Protein AF-A0A151JAV4-F1 (afdb_monomer_lite)

Organism: NCBI:txid471704

Sequence (147 aa):
AVRILGRKCALTRTGYKFLEIGINVGPPSYVEIAIRDNRGNELILSIETWKGLYEQRWNIQNCLRNHCKGNSITVGPLTVRFNKCIELAFDQLVGIVEKVDTKFTRFSNISSTVTDAKDIPNVICASDYFDKNQLLDCELLAVVFCA

Secondary structure (DSSP, 8-state):
-EEEEEEEEESSTTSSEEEEEEEEESSS-EEEEEEEETTS-EEEEPHHHHHHHHHTHHHHHHHHHH--SSS----TT------HHHHHHHHHHHHHHHHHHHHHHHHHHHHTT-SSGGGHHHHHHHSTT--TT-HHHHHHIIIII--

Radius of gyration: 19.34 Å; chains: 1; bounding box: 46×26×57 Å

pLDDT: mean 83.94, std 14.89, range [40.84, 97.56]

Foldseek 3Di:
DFWPPKDWAQQDPVSQWIWIWTWDDDVQIDIWIWIAGPVGDIDTADPVRVVVCLVCVVVVVVCLVVDDPPDDDCPDPRPPCPDPVVVVSRVVRHVCSVVSRVLLVVLVVQCVVDPDLCCSLVSLCPDPSADPVDPSRVRCSVGPSVD

Structure (mmCIF, N/CA/C/O backbone):
data_AF-A0A151JAV4-F1
#
_entry.id   AF-A0A151JAV4-F1
#
loop_
_atom_site.group_PDB
_atom_site.id
_atom_site.type_symbol
_atom_site.label_atom_id
_atom_site.label_alt_id
_atom_site.label_comp_id
_atom_site.label_asym_id
_atom_site.label_entity_id
_atom_site.label_seq_id
_atom_site.pdbx_PDB_ins_code
_atom_site.Cartn_x
_atom_site.Cartn_y
_atom_site.Cartn_z
_atom_site.occupancy
_atom_site.B_iso_or_equiv
_atom_site.auth_seq_id
_atom_site.auth_comp_id
_atom_site.auth_asym_id
_atom_site.auth_atom_id
_atom_site.pdbx_PDB_model_num
ATOM 1 N N . ALA A 1 1 ? -2.802 8.572 -6.456 1.00 70.88 1 ALA A N 1
ATOM 2 C CA . ALA A 1 1 ? -1.746 7.737 -5.857 1.00 70.88 1 ALA A CA 1
ATOM 3 C C . ALA A 1 1 ? -2.219 6.294 -5.878 1.00 70.88 1 ALA A C 1
ATOM 5 O O . ALA A 1 1 ? -3.405 6.060 -5.667 1.00 70.88 1 ALA A O 1
ATOM 6 N N . VAL A 1 2 ? -1.328 5.359 -6.193 1.00 89.00 2 VAL A N 1
ATOM 7 C CA . VAL A 1 2 ? -1.629 3.922 -6.190 1.00 89.00 2 VAL A CA 1
ATOM 8 C C . VAL A 1 2 ? -1.337 3.373 -4.797 1.00 89.00 2 VAL A C 1
ATOM 10 O O . VAL A 1 2 ? -0.326 3.745 -4.207 1.00 89.00 2 VAL A O 1
ATOM 13 N N . ARG A 1 3 ? -2.210 2.514 -4.261 1.00 90.19 3 ARG A N 1
ATOM 14 C CA . ARG A 1 3 ? -2.040 1.938 -2.922 1.00 90.19 3 ARG A CA 1
ATOM 15 C C . ARG A 1 3 ? -1.514 0.509 -3.005 1.00 90.19 3 ARG A C 1
ATOM 17 O O . ARG A 1 3 ? -2.105 -0.306 -3.705 1.00 90.19 3 ARG A O 1
ATOM 24 N N . ILE A 1 4 ? -0.458 0.216 -2.248 1.00 92.62 4 ILE A N 1
ATOM 25 C CA . ILE A 1 4 ? 0.138 -1.122 -2.119 1.00 92.62 4 ILE A CA 1
ATOM 26 C C . ILE A 1 4 ? 0.256 -1.535 -0.647 1.00 92.62 4 ILE A C 1
ATOM 28 O O . ILE A 1 4 ? 0.169 -0.696 0.260 1.00 92.62 4 ILE A O 1
ATOM 32 N N . LEU A 1 5 ? 0.473 -2.829 -0.404 1.00 90.12 5 LEU A N 1
ATOM 33 C CA . LEU A 1 5 ? 0.720 -3.428 0.912 1.00 90.12 5 LEU A CA 1
ATOM 34 C C . LEU A 1 5 ? -0.383 -3.095 1.932 1.00 90.12 5 LEU A C 1
ATOM 36 O O . LEU A 1 5 ? -0.147 -2.960 3.136 1.00 90.12 5 LEU A O 1
ATOM 40 N N . GLY A 1 6 ? -1.610 -2.948 1.427 1.00 89.94 6 GLY A N 1
ATOM 41 C CA . GLY A 1 6 ? -2.785 -2.575 2.200 1.00 89.94 6 GLY A CA 1
ATOM 42 C C . GLY A 1 6 ? -3.257 -3.691 3.133 1.00 89.94 6 GLY A C 1
ATOM 43 O O . GLY A 1 6 ? -3.395 -4.846 2.733 1.00 89.94 6 GLY A O 1
ATOM 44 N N . ARG A 1 7 ? -3.577 -3.348 4.382 1.00 87.31 7 ARG A N 1
ATOM 45 C CA . ARG A 1 7 ? -4.233 -4.231 5.353 1.00 87.31 7 ARG A CA 1
ATOM 46 C C . ARG A 1 7 ? -5.539 -3.613 5.828 1.00 87.31 7 ARG A C 1
ATOM 48 O O . ARG A 1 7 ? -5.562 -2.478 6.300 1.00 87.31 7 ARG A O 1
ATOM 55 N N . LYS A 1 8 ? -6.618 -4.395 5.746 1.00 88.12 8 LYS A N 1
ATOM 56 C CA . LYS A 1 8 ? -7.959 -4.017 6.208 1.00 88.12 8 LYS A CA 1
ATOM 57 C C . LYS A 1 8 ? -8.303 -4.742 7.503 1.00 88.12 8 LYS A C 1
ATOM 59 O O . LYS A 1 8 ? -8.200 -5.964 7.592 1.00 88.12 8 LYS A O 1
ATOM 64 N N . CYS A 1 9 ? -8.741 -3.992 8.505 1.00 83.81 9 CYS A N 1
ATOM 65 C CA . CYS A 1 9 ? -9.191 -4.509 9.792 1.00 83.81 9 CYS A CA 1
ATOM 66 C C . CYS A 1 9 ? -10.637 -4.080 10.041 1.00 83.81 9 CYS A C 1
ATOM 68 O O . CYS A 1 9 ? -10.929 -2.890 10.139 1.00 83.81 9 CYS A O 1
ATOM 70 N N . ALA A 1 10 ? -11.554 -5.039 10.170 1.00 83.50 10 ALA A N 1
ATOM 71 C CA . ALA A 1 10 ? -12.953 -4.741 10.458 1.00 83.50 10 ALA A CA 1
ATOM 72 C C . ALA A 1 10 ? -13.103 -4.049 11.827 1.00 83.50 10 ALA A C 1
ATOM 74 O O . ALA A 1 10 ? -12.625 -4.550 12.844 1.00 83.50 10 ALA A O 1
ATOM 75 N N . LEU A 1 11 ? -13.804 -2.912 11.856 1.00 77.06 11 LEU A N 1
ATOM 76 C CA . LEU A 1 11 ? -14.142 -2.172 13.084 1.00 77.06 11 LEU A CA 1
ATOM 77 C C . LEU A 1 11 ? -15.516 -2.560 13.637 1.00 77.06 11 LEU A C 1
ATOM 79 O O . LEU A 1 11 ? -15.857 -2.279 14.785 1.00 77.06 11 LEU A O 1
ATOM 83 N N . THR A 1 12 ? -16.323 -3.198 12.795 1.00 73.88 12 THR A N 1
ATOM 84 C CA . THR A 1 12 ? -17.681 -3.648 13.093 1.00 73.88 12 THR A CA 1
ATOM 85 C C . THR A 1 12 ? -17.787 -5.132 12.787 1.00 73.88 12 THR A C 1
ATOM 87 O O . THR A 1 12 ? -17.112 -5.631 11.890 1.00 73.88 12 THR A O 1
ATOM 90 N N . ARG A 1 13 ? -18.676 -5.845 13.489 1.00 73.94 13 ARG A N 1
ATOM 91 C CA . ARG A 1 13 ? -18.923 -7.276 13.238 1.00 73.94 13 ARG A CA 1
ATOM 92 C C . ARG A 1 13 ? -19.342 -7.559 11.793 1.00 73.94 13 ARG A C 1
ATOM 94 O O . ARG A 1 13 ? -19.020 -8.608 11.257 1.00 73.94 13 ARG A O 1
ATOM 101 N N . THR A 1 14 ? -20.067 -6.628 11.180 1.00 81.44 14 THR A N 1
ATOM 102 C CA . THR A 1 14 ? -20.527 -6.733 9.790 1.00 81.44 14 THR A CA 1
ATOM 103 C C . THR A 1 14 ? -19.435 -6.403 8.773 1.00 81.44 14 THR A C 1
ATOM 105 O O . THR A 1 14 ? -19.674 -6.543 7.581 1.00 81.44 14 THR A O 1
ATOM 108 N N . GLY A 1 15 ? -18.271 -5.906 9.211 1.00 79.75 15 GLY A N 1
ATOM 109 C CA . GLY A 1 15 ? -17.235 -5.380 8.322 1.00 79.75 15 GLY A CA 1
ATOM 110 C C . GLY A 1 15 ? -17.637 -4.098 7.588 1.00 79.75 15 GLY A C 1
ATOM 111 O O . GLY A 1 15 ? -16.886 -3.638 6.740 1.00 79.75 15 GLY A O 1
ATOM 112 N N . TYR A 1 16 ? -18.795 -3.506 7.912 1.00 84.44 16 TYR A N 1
ATOM 113 C CA . TYR A 1 16 ? -19.318 -2.321 7.230 1.00 84.44 16 TYR A CA 1
ATOM 114 C C . TYR A 1 16 ? -18.379 -1.115 7.354 1.00 84.44 16 TYR A C 1
ATOM 116 O O . TYR A 1 16 ? -18.203 -0.380 6.390 1.00 84.44 16 TYR A O 1
ATOM 124 N N . LYS A 1 17 ? -17.777 -0.931 8.537 1.00 86.38 17 LYS A N 1
ATOM 125 C CA . LYS A 1 17 ? -16.660 -0.005 8.776 1.00 86.38 17 LYS A CA 1
ATOM 126 C C . LYS A 1 17 ? -15.380 -0.789 9.017 1.00 86.38 17 LYS A C 1
ATOM 128 O O . LYS A 1 17 ? -15.402 -1.786 9.751 1.00 86.38 17 LYS A O 1
ATOM 133 N N . PHE A 1 18 ? -14.274 -0.298 8.478 1.00 86.88 18 PHE A N 1
ATOM 134 C CA . PHE A 1 18 ? -12.953 -0.900 8.602 1.00 86.88 18 PHE A CA 1
ATOM 135 C C . PHE A 1 18 ? -11.862 0.169 8.705 1.00 86.88 18 PHE A C 1
ATOM 137 O O . PHE A 1 18 ? -12.014 1.287 8.226 1.00 86.88 18 PHE A O 1
ATOM 144 N N . LEU A 1 19 ? -10.766 -0.182 9.368 1.00 88.25 19 LEU A N 1
ATOM 145 C CA . LEU A 1 19 ? -9.521 0.569 9.333 1.00 88.25 19 LEU A CA 1
ATOM 146 C C . LEU A 1 19 ? -8.676 0.004 8.195 1.00 88.25 19 LEU A C 1
ATOM 148 O O . LEU A 1 19 ? -8.518 -1.214 8.099 1.00 88.25 19 LEU A O 1
ATOM 152 N N . GLU A 1 20 ? -8.132 0.867 7.355 1.00 90.94 20 GLU A N 1
ATOM 153 C CA . GLU A 1 20 ? -7.209 0.495 6.295 1.00 90.94 20 GLU A CA 1
ATOM 154 C C . GLU A 1 20 ? -5.881 1.213 6.488 1.00 90.94 20 GLU A C 1
ATOM 156 O O . GLU A 1 20 ? -5.835 2.435 6.630 1.00 90.94 20 GLU A O 1
ATOM 161 N N . ILE A 1 21 ? -4.805 0.435 6.480 1.00 90.94 21 ILE A N 1
ATOM 162 C CA . ILE A 1 21 ? -3.435 0.929 6.512 1.00 90.94 21 ILE A CA 1
ATOM 163 C C . ILE A 1 21 ? -2.692 0.420 5.283 1.00 90.94 21 ILE A C 1
ATOM 165 O O . ILE A 1 21 ? -2.839 -0.740 4.924 1.00 90.94 21 ILE A O 1
ATOM 169 N N . GLY A 1 22 ? -1.922 1.268 4.611 1.00 93.06 22 GLY A N 1
ATOM 170 C CA . GLY A 1 22 ? -1.161 0.878 3.422 1.00 93.06 22 GLY A CA 1
ATOM 171 C C . GLY A 1 22 ? -0.265 2.009 2.947 1.00 93.06 22 GLY A C 1
ATOM 172 O O . GLY A 1 22 ? -0.263 3.076 3.558 1.00 93.06 22 GLY A O 1
ATOM 173 N N . ILE A 1 23 ? 0.478 1.779 1.869 1.00 94.12 23 ILE A N 1
ATOM 174 C CA . ILE A 1 23 ? 1.406 2.769 1.318 1.00 94.12 23 ILE A CA 1
ATOM 175 C C . ILE A 1 23 ? 0.806 3.357 0.053 1.00 94.12 23 ILE A C 1
ATOM 177 O O . ILE A 1 23 ? 0.490 2.623 -0.882 1.00 94.12 23 ILE A O 1
ATOM 181 N N . ASN A 1 24 ? 0.674 4.677 0.029 1.00 93.38 24 ASN A N 1
ATOM 182 C CA . ASN A 1 24 ? 0.412 5.416 -1.192 1.00 93.38 24 ASN A CA 1
ATOM 183 C C . ASN A 1 24 ? 1.745 5.662 -1.894 1.00 93.38 24 ASN A C 1
ATOM 185 O O . ASN A 1 24 ? 2.630 6.320 -1.346 1.00 93.38 24 ASN A O 1
ATOM 189 N N . VAL A 1 25 ? 1.874 5.111 -3.096 1.00 93.44 25 VAL A N 1
ATOM 190 C CA . VAL A 1 25 ? 3.067 5.223 -3.931 1.00 93.44 25 VAL A CA 1
ATOM 191 C C . VAL A 1 25 ? 3.039 6.547 -4.690 1.00 93.44 25 VAL A C 1
ATOM 193 O O . VAL A 1 25 ? 2.041 6.886 -5.341 1.00 93.44 25 VAL A O 1
ATOM 196 N N . GLY A 1 26 ? 4.147 7.277 -4.618 1.00 86.75 26 GLY A N 1
ATOM 197 C CA . GLY A 1 26 ? 4.392 8.519 -5.345 1.00 86.75 26 GLY A CA 1
ATOM 198 C C . GLY A 1 26 ? 5.727 9.140 -4.929 1.00 86.75 26 GLY A C 1
ATOM 199 O O . GLY A 1 26 ? 6.428 8.567 -4.110 1.00 86.75 26 GLY A O 1
ATOM 200 N N . PRO A 1 27 ? 6.116 10.295 -5.483 1.00 83.25 27 PRO A N 1
ATOM 201 C CA . PRO A 1 27 ? 7.245 11.066 -4.973 1.00 83.25 27 PRO A CA 1
ATOM 202 C C . PRO A 1 27 ? 6.761 12.169 -4.002 1.00 83.25 27 PRO A C 1
ATOM 204 O O . PRO A 1 27 ? 6.249 13.188 -4.474 1.00 83.25 27 PRO A O 1
ATOM 207 N N . PRO A 1 28 ? 6.928 12.036 -2.669 1.00 88.62 28 PRO A N 1
ATOM 208 C CA . PRO A 1 28 ? 7.377 10.860 -1.910 1.00 88.62 28 PRO A CA 1
ATOM 209 C C . PRO A 1 28 ? 6.233 9.888 -1.577 1.00 88.62 28 PRO A C 1
ATOM 211 O O . PRO A 1 28 ? 5.064 10.285 -1.508 1.00 88.62 28 PRO A O 1
ATOM 214 N N . SER A 1 29 ? 6.570 8.620 -1.334 1.00 92.69 29 SER A N 1
ATOM 215 C CA . SER A 1 29 ? 5.599 7.629 -0.877 1.00 92.69 29 SER A CA 1
ATOM 216 C C . SER A 1 29 ? 5.328 7.841 0.607 1.00 92.69 29 SER A C 1
ATOM 218 O O . SER A 1 29 ? 6.175 8.327 1.356 1.00 92.69 29 SER A O 1
ATOM 220 N N . TYR A 1 30 ? 4.133 7.477 1.065 1.00 91.75 30 TYR A N 1
ATOM 221 C CA . TYR A 1 30 ? 3.773 7.639 2.472 1.00 91.75 30 TYR A CA 1
ATOM 222 C C . TYR A 1 30 ? 2.792 6.573 2.946 1.00 91.75 30 TYR A C 1
ATOM 224 O O . TYR A 1 30 ? 1.985 6.046 2.178 1.00 91.75 30 TYR A O 1
ATOM 232 N N . VAL A 1 31 ? 2.851 6.265 4.244 1.00 92.31 31 VAL A N 1
ATOM 233 C CA . VAL A 1 31 ? 1.854 5.410 4.895 1.00 92.31 31 VAL A CA 1
ATOM 234 C C . VAL A 1 31 ? 0.581 6.216 5.112 1.00 92.31 31 VAL A C 1
ATOM 236 O O . VAL A 1 31 ? 0.600 7.269 5.746 1.00 92.31 31 VAL A O 1
ATOM 239 N N . GLU A 1 32 ? -0.539 5.694 4.629 1.00 92.81 32 GLU A N 1
ATOM 240 C CA . GLU A 1 32 ? -1.866 6.228 4.900 1.00 92.81 32 GLU A CA 1
ATOM 241 C C . GLU A 1 32 ? -2.618 5.295 5.848 1.00 92.81 32 GLU A C 1
ATOM 243 O O . GLU A 1 32 ? -2.650 4.075 5.652 1.00 92.81 32 GLU A O 1
ATOM 248 N N . ILE A 1 33 ? -3.273 5.886 6.846 1.00 90.56 33 ILE A N 1
ATOM 249 C CA . ILE A 1 33 ? -4.223 5.214 7.727 1.00 90.56 33 ILE A CA 1
ATOM 250 C C . ILE A 1 33 ? -5.571 5.899 7.550 1.00 90.56 33 ILE A C 1
ATOM 252 O O . ILE A 1 33 ? -5.676 7.110 7.725 1.00 90.56 33 ILE A O 1
ATOM 256 N N . ALA A 1 34 ? -6.609 5.133 7.239 1.00 91.75 34 ALA A N 1
ATOM 257 C CA . ALA A 1 34 ? -7.948 5.669 7.060 1.00 91.75 34 ALA A CA 1
ATOM 258 C C . ALA A 1 34 ? -9.000 4.771 7.709 1.00 91.75 34 ALA A C 1
ATOM 260 O O . ALA A 1 34 ? -8.915 3.544 7.655 1.00 91.75 34 ALA A O 1
ATOM 261 N N . ILE A 1 35 ? -10.023 5.380 8.302 1.00 90.06 35 ILE A N 1
ATOM 262 C CA . ILE A 1 35 ? -11.274 4.696 8.629 1.00 90.06 35 ILE A CA 1
ATOM 263 C C . ILE A 1 35 ? -12.177 4.822 7.411 1.00 90.06 35 ILE A C 1
ATOM 265 O O . ILE A 1 35 ? -12.482 5.927 6.972 1.00 90.06 35 ILE A O 1
ATOM 269 N N . ARG A 1 36 ? -12.615 3.691 6.873 1.00 92.31 36 ARG A N 1
ATOM 270 C CA . ARG A 1 36 ? -13.432 3.619 5.665 1.00 92.31 36 ARG A CA 1
ATOM 271 C C . ARG A 1 36 ? -14.704 2.821 5.919 1.00 92.31 36 ARG A C 1
ATOM 273 O O . ARG A 1 36 ? -14.797 2.056 6.886 1.00 92.31 36 ARG A O 1
ATOM 280 N N . ASP A 1 37 ? -15.692 3.002 5.054 1.00 90.38 37 ASP A N 1
ATOM 281 C CA . ASP A 1 37 ? -16.894 2.176 5.034 1.00 90.38 37 ASP A CA 1
ATOM 282 C C . ASP A 1 37 ? -17.274 1.700 3.625 1.00 90.38 37 ASP A C 1
ATOM 284 O O . ASP A 1 37 ? -16.743 2.159 2.614 1.00 90.38 37 ASP A O 1
ATOM 288 N N . ASN A 1 38 ? -18.216 0.758 3.556 1.00 90.38 38 ASN A N 1
ATOM 289 C CA . ASN A 1 38 ? -18.651 0.164 2.287 1.00 90.38 38 ASN A CA 1
ATOM 290 C C . ASN A 1 38 ? -19.503 1.107 1.413 1.00 90.38 38 ASN A C 1
ATOM 292 O O . ASN A 1 38 ? -19.931 0.702 0.335 1.00 90.38 38 ASN A O 1
ATOM 296 N N . ARG A 1 39 ? -19.786 2.337 1.863 1.00 91.56 39 ARG A N 1
ATOM 297 C CA . ARG A 1 39 ? -20.465 3.376 1.068 1.00 91.56 39 ARG A CA 1
ATOM 298 C C . ARG A 1 39 ? -19.480 4.356 0.432 1.00 91.56 39 ARG A C 1
ATOM 300 O O . ARG A 1 39 ? -19.918 5.301 -0.213 1.00 91.56 39 ARG A O 1
ATOM 307 N N . GLY A 1 40 ? -18.178 4.132 0.609 1.00 87.38 40 GLY A N 1
ATOM 308 C CA . GLY A 1 40 ? -17.134 5.018 0.107 1.00 87.38 40 GLY A CA 1
ATOM 309 C C . GLY A 1 40 ? -16.850 6.206 1.022 1.00 87.38 40 GLY A C 1
ATOM 310 O O . GLY A 1 40 ? -16.108 7.096 0.620 1.00 87.38 40 GLY A O 1
ATOM 311 N N . ASN A 1 41 ? -17.398 6.235 2.245 1.00 90.88 41 ASN A N 1
ATOM 312 C CA . ASN A 1 41 ? -16.999 7.254 3.209 1.00 90.88 41 ASN A CA 1
ATOM 313 C C . ASN A 1 41 ? -15.589 6.956 3.709 1.00 90.88 41 ASN A C 1
ATOM 315 O O . ASN A 1 41 ? -15.240 5.806 3.993 1.00 90.88 41 ASN A O 1
ATOM 319 N N . GLU A 1 42 ? -14.808 8.015 3.876 1.00 92.50 42 GLU A N 1
ATOM 320 C CA . GLU A 1 42 ? -13.420 7.936 4.294 1.00 92.50 42 GLU A CA 1
ATOM 321 C C . GLU A 1 42 ? -13.084 9.040 5.299 1.00 92.50 42 GLU A C 1
ATOM 323 O O . GLU A 1 42 ? -13.464 10.197 5.133 1.00 92.50 42 GLU A O 1
ATOM 328 N N . LEU A 1 43 ? -12.329 8.663 6.329 1.00 91.69 43 LEU A N 1
ATOM 329 C CA . LEU A 1 43 ? -11.659 9.563 7.253 1.00 91.69 43 LEU A CA 1
ATOM 330 C C . LEU A 1 43 ? -10.177 9.185 7.318 1.00 91.69 43 LEU A C 1
ATOM 332 O O . LEU A 1 43 ? -9.816 8.197 7.962 1.00 91.69 43 LEU A O 1
ATOM 336 N N . ILE A 1 44 ? -9.332 9.979 6.665 1.00 92.00 44 ILE A N 1
ATOM 337 C CA . ILE A 1 44 ? -7.873 9.841 6.727 1.00 92.00 44 ILE A CA 1
ATOM 338 C C . ILE A 1 44 ? -7.382 10.380 8.071 1.00 92.00 44 ILE A C 1
ATOM 340 O O . ILE A 1 44 ? -7.799 11.449 8.517 1.00 92.00 44 ILE A O 1
ATOM 344 N N . LEU A 1 45 ? -6.494 9.634 8.719 1.00 88.88 45 LEU A N 1
ATOM 345 C CA . LEU A 1 45 ? -5.888 10.001 9.991 1.00 88.88 45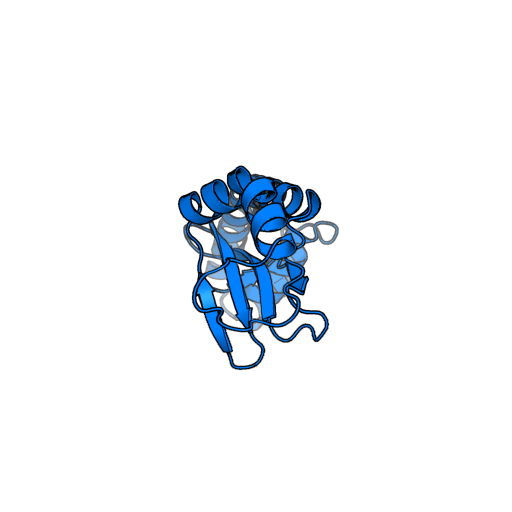 LEU A CA 1
ATOM 346 C C . LEU A 1 45 ? -4.471 10.515 9.750 1.00 88.88 45 LEU A C 1
ATOM 348 O O . LEU A 1 45 ? -3.675 9.862 9.073 1.00 88.88 45 LEU A O 1
ATOM 352 N N . SER A 1 46 ? -4.130 11.655 10.352 1.00 88.38 46 SER A N 1
ATOM 353 C CA . SER A 1 46 ? -2.731 12.069 10.424 1.00 88.38 46 SER A CA 1
ATOM 354 C C . SER A 1 46 ? -1.947 11.119 11.335 1.00 88.38 46 SER A C 1
ATOM 356 O O . SER A 1 46 ? -2.515 10.442 12.200 1.00 88.38 46 SER A O 1
ATOM 358 N N . ILE A 1 47 ? -0.622 11.103 11.182 1.00 84.62 47 ILE A N 1
ATOM 359 C CA . ILE A 1 47 ? 0.273 10.333 12.058 1.00 84.62 47 ILE A CA 1
ATOM 360 C C . ILE A 1 47 ? 0.074 10.741 13.526 1.00 84.62 47 ILE A C 1
ATOM 362 O O . ILE A 1 47 ? 0.065 9.888 14.409 1.00 84.62 47 ILE A O 1
ATOM 366 N N . GLU A 1 48 ? -0.128 12.032 13.792 1.00 86.62 48 GLU A N 1
ATOM 367 C CA . GLU A 1 48 ? -0.380 12.554 15.138 1.00 86.62 48 GLU A CA 1
ATOM 368 C C . GLU A 1 48 ? -1.714 12.056 15.700 1.00 86.62 48 GLU A C 1
ATOM 370 O O . GLU A 1 48 ? -1.769 11.576 16.831 1.00 86.62 48 GLU A O 1
ATOM 375 N N . THR A 1 49 ? -2.782 12.094 14.894 1.00 86.25 49 THR A N 1
ATOM 376 C CA . THR A 1 49 ? -4.092 11.561 15.290 1.00 86.25 49 THR A CA 1
ATOM 377 C C . THR A 1 49 ? -4.015 10.061 15.570 1.00 86.25 49 THR A C 1
ATOM 379 O O . THR A 1 49 ? -4.573 9.595 16.563 1.00 86.25 49 THR A O 1
ATOM 382 N N . TRP A 1 50 ? -3.297 9.299 14.740 1.00 86.06 50 TRP A N 1
ATOM 383 C CA . TRP A 1 50 ? -3.080 7.869 14.958 1.00 86.06 50 TRP A CA 1
ATOM 384 C C . TRP A 1 50 ? -2.338 7.587 16.267 1.00 86.06 50 TRP A C 1
ATOM 386 O O . TRP A 1 50 ? -2.811 6.783 17.073 1.00 86.06 50 TRP A O 1
ATOM 396 N N . LYS A 1 51 ? -1.217 8.278 16.509 1.00 83.88 51 LYS A N 1
ATOM 397 C CA . LYS A 1 51 ? -0.436 8.146 17.748 1.00 83.88 51 LYS A CA 1
ATOM 398 C C . LYS A 1 51 ? -1.289 8.456 18.976 1.00 83.88 51 LYS A C 1
ATOM 400 O O . LYS A 1 51 ? -1.362 7.629 19.882 1.00 83.88 51 LYS A O 1
ATOM 405 N N . GLY A 1 52 ? -2.022 9.571 18.959 1.00 84.75 52 GLY A N 1
ATOM 406 C CA . GLY A 1 52 ? -2.910 9.951 20.058 1.00 84.75 52 GLY A CA 1
ATOM 407 C C . GLY A 1 52 ? -4.012 8.919 20.327 1.00 84.75 52 GLY A C 1
ATOM 408 O O . GLY A 1 52 ? -4.242 8.539 21.476 1.00 84.75 52 GLY A O 1
ATOM 409 N N . LEU A 1 53 ? -4.664 8.399 19.281 1.00 80.62 53 LEU A N 1
ATOM 410 C CA . LEU A 1 53 ? -5.667 7.333 19.418 1.00 80.62 53 LEU A CA 1
ATOM 411 C C . LEU A 1 53 ? -5.068 6.052 20.008 1.00 80.62 53 LEU A C 1
ATOM 413 O O . LEU A 1 53 ? -5.691 5.407 20.855 1.00 80.62 53 LEU A O 1
ATOM 417 N N . TYR A 1 54 ? -3.866 5.681 19.571 1.00 77.81 54 TYR A N 1
ATOM 418 C CA . TYR A 1 54 ? -3.196 4.476 20.037 1.00 77.81 54 TYR A CA 1
ATOM 419 C C . TYR A 1 54 ? -2.743 4.577 21.497 1.00 77.81 54 TYR A C 1
ATOM 421 O O . TYR A 1 54 ? -2.937 3.637 22.274 1.00 77.81 54 TYR A O 1
ATOM 429 N N . GLU A 1 55 ? -2.173 5.710 21.899 1.00 83.75 55 GLU A N 1
ATOM 430 C CA . GLU A 1 55 ? -1.796 5.978 23.291 1.00 83.75 55 GLU A CA 1
ATOM 431 C C . GLU A 1 55 ? -3.019 5.926 24.211 1.00 83.75 55 GLU A C 1
ATOM 433 O O . GLU A 1 55 ? -2.982 5.323 25.284 1.00 83.75 55 GLU A O 1
ATOM 438 N N . GLN A 1 56 ? -4.150 6.462 23.749 1.00 79.44 56 GLN A N 1
ATOM 439 C CA . GLN A 1 56 ? -5.410 6.459 24.488 1.00 79.44 56 GLN A CA 1
ATOM 440 C C . GLN A 1 56 ? -6.205 5.150 24.358 1.00 79.44 56 GLN A C 1
ATOM 442 O O . GLN A 1 56 ? -7.311 5.062 24.894 1.00 79.44 56 GLN A O 1
ATOM 447 N N . ARG A 1 57 ? -5.678 4.104 23.700 1.00 77.62 57 ARG A N 1
ATOM 448 C CA . ARG A 1 57 ? -6.441 2.880 23.376 1.00 77.62 57 ARG A CA 1
ATOM 449 C C . ARG A 1 57 ? -7.128 2.239 24.579 1.00 77.62 57 ARG A C 1
ATOM 451 O O . ARG A 1 57 ? -8.268 1.801 24.455 1.00 77.62 57 ARG A O 1
ATOM 458 N N . TRP A 1 58 ? -6.470 2.205 25.740 1.00 76.12 58 TRP A N 1
ATOM 459 C CA . TRP A 1 58 ? -7.045 1.625 26.956 1.00 76.12 58 TRP A CA 1
ATOM 460 C C . TRP A 1 58 ? -8.186 2.484 27.500 1.00 76.12 58 TRP A C 1
ATOM 462 O O . TRP A 1 58 ? -9.249 1.963 27.829 1.00 76.12 58 TRP A O 1
ATOM 472 N N . ASN A 1 59 ? -8.004 3.806 27.515 1.00 77.06 59 ASN A N 1
ATOM 473 C CA . ASN A 1 59 ? -9.026 4.757 27.947 1.00 77.06 59 ASN A CA 1
ATOM 474 C C . ASN A 1 59 ? -10.244 4.715 27.017 1.00 77.06 59 ASN A C 1
ATOM 476 O O . ASN A 1 59 ? -11.375 4.660 27.494 1.00 77.06 59 ASN A O 1
ATOM 480 N N . ILE A 1 60 ? -10.018 4.646 25.702 1.00 74.81 60 ILE A N 1
ATOM 481 C CA . ILE A 1 60 ? -11.068 4.497 24.688 1.00 74.81 60 ILE A CA 1
ATOM 482 C C . ILE A 1 60 ? -11.809 3.171 24.881 1.00 74.81 60 ILE A C 1
ATOM 484 O O . ILE A 1 60 ? -13.035 3.164 24.952 1.00 74.81 60 ILE A O 1
ATOM 488 N N . GLN A 1 61 ? -11.092 2.051 25.013 1.00 70.38 61 GLN A N 1
ATOM 489 C CA . GLN A 1 61 ? -11.706 0.737 25.232 1.00 70.38 61 GLN A CA 1
ATOM 490 C C . GLN A 1 61 ? -12.520 0.694 26.525 1.00 70.38 61 GLN A C 1
ATOM 492 O O . GLN A 1 61 ? -13.647 0.199 26.525 1.00 70.38 61 GLN A O 1
ATOM 497 N N . ASN A 1 62 ? -11.981 1.237 27.614 1.00 71.25 62 ASN A N 1
ATOM 498 C CA . ASN A 1 62 ? -12.668 1.297 28.895 1.00 71.25 62 ASN A CA 1
ATOM 499 C C . ASN A 1 62 ? -13.915 2.195 28.819 1.00 71.25 62 ASN A C 1
ATOM 501 O O . ASN A 1 62 ? -14.975 1.823 29.312 1.00 71.25 62 ASN A O 1
ATOM 505 N N . CYS A 1 63 ? -13.821 3.343 28.145 1.00 72.00 63 CYS A N 1
ATOM 506 C CA . CYS A 1 63 ? -14.946 4.249 27.917 1.00 72.00 63 CYS A CA 1
ATOM 507 C C . CYS A 1 63 ? -16.061 3.587 27.087 1.00 72.00 63 CYS A C 1
ATOM 509 O O . CYS A 1 63 ? -17.222 3.594 27.494 1.00 72.00 63 CYS A O 1
ATOM 511 N N . LEU A 1 64 ? -15.707 2.932 25.974 1.00 66.81 64 LEU A N 1
ATOM 512 C CA . LEU A 1 64 ? -16.651 2.193 25.128 1.00 66.81 64 LEU A CA 1
ATOM 513 C C . LEU A 1 64 ? -17.332 1.050 25.886 1.00 66.81 64 LEU A C 1
ATOM 515 O O . LEU A 1 64 ? -18.521 0.811 25.699 1.00 66.81 64 LEU A O 1
ATOM 519 N N . ARG A 1 65 ? -16.595 0.360 26.764 1.00 65.06 65 ARG A N 1
ATOM 520 C CA . ARG A 1 65 ? -17.136 -0.724 27.590 1.00 65.06 65 ARG A CA 1
ATOM 521 C C . ARG A 1 65 ? -18.112 -0.224 28.659 1.00 65.06 65 ARG A C 1
ATOM 523 O O . ARG A 1 65 ? -19.046 -0.943 28.995 1.00 65.06 65 ARG A O 1
ATOM 530 N N . ASN A 1 66 ? -17.903 0.988 29.171 1.00 65.69 66 ASN A N 1
ATOM 531 C CA . ASN A 1 66 ? -18.653 1.539 30.302 1.00 65.69 66 ASN A CA 1
ATOM 532 C C . ASN A 1 66 ? -19.770 2.527 29.906 1.00 65.69 66 ASN A C 1
ATOM 534 O O . ASN A 1 66 ? -20.427 3.043 30.802 1.00 65.69 66 ASN A O 1
ATOM 538 N N . HIS A 1 67 ? -19.981 2.771 28.603 1.00 58.88 67 HIS A N 1
ATOM 539 C CA . HIS A 1 67 ? -20.973 3.672 27.990 1.00 58.88 67 HIS A CA 1
ATOM 540 C C . HIS A 1 67 ? -21.146 5.048 28.672 1.00 58.88 67 HIS A C 1
ATOM 542 O O . HIS A 1 67 ? -21.794 5.198 29.707 1.00 58.88 67 HIS A O 1
ATOM 548 N N . CYS A 1 68 ? -20.628 6.088 28.008 1.00 54.38 68 CYS A N 1
ATOM 549 C CA . CYS A 1 68 ? -20.813 7.508 28.319 1.00 54.38 68 CYS A CA 1
ATOM 550 C C . CYS A 1 68 ? -22.232 7.838 28.835 1.00 54.38 68 CYS A C 1
ATOM 552 O O . CYS A 1 68 ? -23.211 7.725 28.099 1.00 54.38 68 CYS A O 1
ATOM 554 N N . LYS A 1 69 ? -22.332 8.297 30.090 1.00 50.41 69 LYS A N 1
ATOM 555 C CA . LYS A 1 69 ? -23.578 8.651 30.805 1.00 50.41 69 LYS A CA 1
ATOM 556 C C . LYS A 1 69 ? -24.261 9.955 30.338 1.00 50.41 69 LYS A C 1
ATOM 558 O O . LYS A 1 69 ? -25.005 10.560 31.101 1.00 50.41 69 LYS A O 1
ATOM 563 N N . GLY A 1 70 ? -24.038 10.413 29.111 1.00 43.12 70 GLY A N 1
ATOM 564 C CA . GLY A 1 70 ? -24.659 11.634 28.594 1.00 43.12 70 GLY A CA 1
ATOM 565 C C . GLY A 1 70 ? -24.925 11.507 27.105 1.00 43.12 70 GLY A C 1
ATOM 566 O O . GLY A 1 70 ? -23.977 11.384 26.340 1.00 43.12 70 GLY A O 1
ATOM 567 N N . ASN A 1 71 ? -26.208 11.491 26.732 1.00 42.22 71 ASN A N 1
ATOM 568 C CA . ASN A 1 71 ? -26.757 11.531 25.370 1.00 42.22 71 ASN A CA 1
ATOM 569 C C . ASN A 1 71 ? -25.974 10.687 24.344 1.00 42.22 71 ASN A C 1
ATOM 571 O O . ASN A 1 71 ? -25.178 11.197 23.558 1.00 42.22 71 ASN A O 1
ATOM 575 N N . SER A 1 72 ? -26.194 9.370 24.362 1.00 41.25 72 SER A N 1
ATOM 576 C CA . SER A 1 72 ? -25.449 8.422 23.536 1.00 41.25 72 SER A CA 1
ATOM 577 C C . SER A 1 72 ? -25.938 8.383 22.083 1.00 41.25 72 SER A C 1
ATOM 579 O O . SER A 1 72 ? -27.093 8.082 21.791 1.00 41.25 72 SER A O 1
ATOM 581 N N . ILE A 1 73 ? -25.016 8.594 21.143 1.00 42.38 73 ILE A N 1
ATOM 582 C CA . ILE A 1 73 ? -25.159 8.072 19.781 1.00 42.38 73 ILE A CA 1
ATOM 583 C C . ILE A 1 73 ? -24.895 6.567 19.866 1.00 42.38 73 ILE A C 1
ATOM 585 O O . ILE A 1 73 ? -23.803 6.136 20.242 1.00 42.38 73 ILE A O 1
ATOM 589 N N . THR A 1 74 ? -25.896 5.754 19.533 1.00 40.84 74 THR A N 1
ATOM 590 C CA . THR A 1 74 ? -25.775 4.293 19.490 1.00 40.84 74 THR A CA 1
ATOM 591 C C . THR A 1 74 ? -24.984 3.888 18.250 1.00 40.84 74 THR A C 1
ATOM 593 O O . THR A 1 74 ? -25.539 3.505 17.223 1.00 40.84 74 THR A O 1
ATOM 596 N N . VAL A 1 75 ? -23.657 3.963 18.314 1.00 45.19 75 VAL A N 1
ATOM 597 C CA . VAL A 1 75 ? -22.836 3.213 17.365 1.00 45.19 75 VAL A CA 1
ATOM 598 C C . VAL A 1 75 ? -22.751 1.800 17.931 1.00 45.19 75 VAL A C 1
ATOM 600 O O . VAL A 1 75 ? -22.044 1.571 18.909 1.00 45.19 75 VAL A O 1
ATOM 603 N N . GLY A 1 76 ? -23.563 0.879 17.389 1.00 49.62 76 GLY A N 1
ATOM 604 C CA . GLY A 1 76 ? -23.586 -0.539 17.788 1.00 49.62 76 GLY A CA 1
ATOM 605 C C . GLY A 1 76 ? -22.173 -1.131 17.870 1.00 49.62 76 GLY A C 1
ATOM 606 O O . GLY A 1 76 ? -21.260 -0.541 17.302 1.00 49.62 76 GLY A O 1
ATOM 607 N N . PRO A 1 77 ? -21.974 -2.279 18.545 1.00 47.41 77 PRO A N 1
ATOM 608 C CA . PRO A 1 77 ? -20.728 -2.666 19.211 1.00 47.41 77 PRO A CA 1
ATOM 609 C C . PRO A 1 77 ? -19.502 -2.489 18.308 1.00 47.41 77 PRO A C 1
ATOM 611 O O . PRO A 1 77 ? -19.081 -3.407 17.598 1.00 47.41 77 PRO A O 1
ATOM 614 N N . LEU A 1 78 ? -18.929 -1.283 18.337 1.00 47.41 78 LEU A N 1
ATOM 615 C CA . LEU A 1 78 ? -17.663 -0.964 17.711 1.00 47.41 78 LEU A CA 1
ATOM 616 C C . LEU A 1 78 ? -16.625 -1.633 18.587 1.00 47.41 78 LEU A C 1
ATOM 618 O O . LEU A 1 78 ? -16.132 -1.070 19.562 1.00 47.41 78 LEU A O 1
ATOM 622 N N . THR A 1 79 ? -16.324 -2.883 18.262 1.00 48.59 79 THR A N 1
ATOM 623 C CA . THR A 1 79 ? -15.172 -3.542 18.851 1.00 48.59 79 THR A CA 1
ATOM 624 C C . THR A 1 79 ? -13.963 -2.989 18.113 1.00 48.59 79 THR A C 1
ATOM 626 O O . THR A 1 79 ? -13.433 -3.634 17.213 1.00 48.59 79 THR A O 1
ATOM 629 N N . VAL A 1 80 ? -13.546 -1.766 18.454 1.00 50.66 80 VAL A N 1
ATOM 630 C CA . VAL A 1 80 ? -12.284 -1.227 17.953 1.00 50.66 80 VAL A CA 1
ATOM 631 C C . VAL A 1 80 ? -11.170 -1.986 18.662 1.00 50.66 80 VAL A C 1
ATOM 633 O O . VAL A 1 80 ? -10.666 -1.599 19.718 1.00 50.66 80 VAL A O 1
ATOM 636 N N . ARG A 1 81 ? -10.821 -3.147 18.106 1.00 53.81 81 ARG A N 1
ATOM 637 C CA . ARG A 1 81 ? -9.643 -3.897 18.521 1.00 53.81 81 ARG A CA 1
ATOM 638 C C . ARG A 1 81 ? -8.434 -3.172 17.946 1.00 53.81 81 ARG A C 1
ATOM 640 O O . ARG A 1 81 ? -7.903 -3.579 16.919 1.00 53.81 81 ARG A O 1
ATOM 647 N N . PHE A 1 82 ? -8.011 -2.095 18.613 1.00 58.66 82 PHE A N 1
ATOM 648 C CA . PHE A 1 82 ? -6.649 -1.575 18.489 1.00 58.66 82 PHE A CA 1
ATOM 649 C C . PHE A 1 82 ? -5.702 -2.661 18.997 1.00 58.66 82 PHE A C 1
ATOM 651 O O . PHE A 1 82 ? -5.371 -2.757 20.176 1.00 58.66 82 PHE A O 1
ATOM 658 N N . ASN A 1 83 ? -5.400 -3.581 18.096 1.00 64.56 83 ASN A N 1
ATOM 659 C CA . ASN A 1 83 ? -4.556 -4.732 18.311 1.00 64.56 83 ASN A CA 1
ATOM 660 C C . ASN A 1 83 ? -3.099 -4.300 18.090 1.00 64.56 83 ASN A C 1
ATOM 662 O O . ASN A 1 83 ? -2.821 -3.534 17.168 1.00 64.56 83 ASN A O 1
ATOM 666 N N . LYS A 1 84 ? -2.172 -4.853 18.875 1.00 68.38 84 LYS A N 1
ATOM 667 C CA . LYS A 1 84 ? -0.722 -4.768 18.648 1.00 68.38 84 LYS A CA 1
ATOM 668 C C . LYS A 1 84 ? -0.313 -5.086 17.198 1.00 68.38 84 LYS A C 1
ATOM 670 O O . LYS A 1 84 ? 0.627 -4.498 16.687 1.00 68.38 84 LYS A O 1
ATOM 675 N N . CYS A 1 85 ? -1.039 -5.950 16.487 1.00 70.38 85 CYS A N 1
ATOM 676 C CA . CYS A 1 85 ? -0.811 -6.219 15.066 1.00 70.38 85 CYS A CA 1
ATOM 677 C C . CYS A 1 85 ? -1.010 -4.994 14.158 1.00 70.38 85 CYS A C 1
ATOM 679 O O . CYS A 1 85 ? -0.407 -4.964 13.093 1.00 70.38 85 CYS A O 1
ATOM 681 N N . ILE A 1 86 ? -1.847 -4.017 14.533 1.00 75.62 86 ILE A N 1
ATOM 682 C CA . ILE A 1 86 ? -2.055 -2.797 13.735 1.00 75.62 86 ILE A CA 1
ATOM 683 C C . ILE A 1 86 ? -0.874 -1.837 13.917 1.00 75.62 86 ILE A C 1
ATOM 685 O O . ILE A 1 86 ? -0.399 -1.280 12.937 1.00 75.62 86 ILE A O 1
ATOM 689 N N . GLU A 1 87 ? -0.356 -1.704 15.141 1.00 76.12 87 GLU A N 1
ATOM 690 C CA . GLU A 1 87 ? 0.887 -0.967 15.413 1.00 76.12 87 GLU A CA 1
ATOM 691 C C . GLU A 1 87 ? 2.067 -1.607 14.677 1.00 76.12 87 GLU A C 1
ATOM 693 O O . GLU A 1 87 ? 2.732 -0.944 13.894 1.00 76.12 87 GLU A O 1
ATOM 698 N N . LEU A 1 88 ? 2.244 -2.926 14.817 1.00 79.69 88 LEU A N 1
ATOM 699 C CA . LEU A 1 88 ? 3.290 -3.652 14.095 1.00 79.69 88 LEU A CA 1
ATOM 700 C C . LEU A 1 88 ? 3.148 -3.506 12.577 1.00 79.69 88 LEU A C 1
ATOM 702 O O . LEU A 1 88 ? 4.154 -3.414 11.886 1.00 79.69 88 LEU A O 1
ATOM 706 N N . ALA A 1 89 ? 1.921 -3.482 12.047 1.00 82.38 89 ALA A N 1
ATOM 707 C CA . ALA A 1 89 ? 1.701 -3.212 10.631 1.00 82.38 89 ALA A CA 1
ATOM 708 C C . ALA A 1 89 ? 2.126 -1.786 10.261 1.00 82.38 89 ALA A C 1
ATOM 710 O O . ALA A 1 89 ? 2.776 -1.614 9.238 1.00 82.38 89 ALA A O 1
ATOM 711 N N . PHE A 1 90 ? 1.800 -0.785 11.080 1.00 84.75 90 PHE A N 1
ATOM 712 C CA . PHE A 1 90 ? 2.224 0.592 10.847 1.00 84.75 90 PHE A CA 1
ATOM 713 C C . PHE A 1 90 ? 3.740 0.736 10.866 1.00 84.75 90 PHE A C 1
ATOM 715 O O . PHE A 1 90 ? 4.300 1.200 9.879 1.00 84.75 90 PHE A O 1
ATOM 722 N N . ASP A 1 91 ? 4.408 0.262 11.913 1.00 86.50 91 ASP A N 1
ATOM 723 C CA . ASP A 1 91 ? 5.862 0.373 12.040 1.00 86.50 91 ASP A CA 1
ATOM 724 C C . ASP A 1 91 ? 6.588 -0.375 10.916 1.00 86.50 91 ASP A C 1
ATOM 726 O O . ASP A 1 91 ? 7.550 0.134 10.340 1.00 86.50 91 ASP A O 1
ATOM 730 N N . GLN A 1 92 ? 6.091 -1.563 10.546 1.00 88.50 92 GLN A N 1
ATOM 731 C CA . GLN A 1 92 ? 6.607 -2.308 9.396 1.00 88.50 92 GLN A CA 1
ATOM 732 C C . GLN A 1 92 ? 6.444 -1.521 8.097 1.00 88.50 92 GLN A C 1
ATOM 734 O O . GLN A 1 92 ? 7.399 -1.440 7.329 1.00 88.50 92 GLN A O 1
ATOM 739 N N . LEU A 1 93 ? 5.259 -0.953 7.843 1.00 88.25 93 LEU A N 1
ATOM 740 C CA . LEU A 1 93 ? 4.990 -0.194 6.622 1.00 88.25 93 LEU A CA 1
A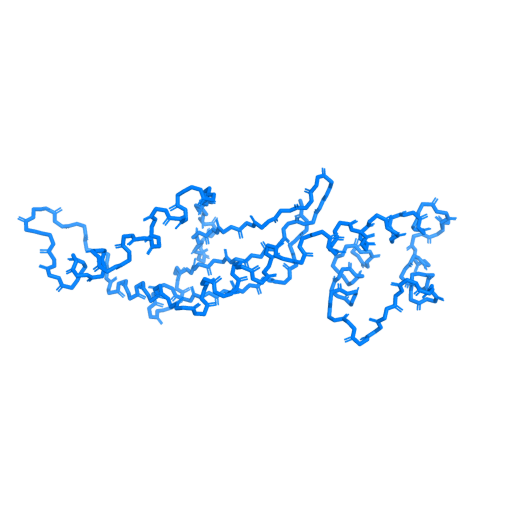TOM 741 C C . LEU A 1 93 ? 5.821 1.091 6.565 1.00 88.25 93 LEU A C 1
ATOM 743 O O . LEU A 1 93 ? 6.371 1.397 5.513 1.00 88.25 93 LEU A O 1
ATOM 747 N N . VAL A 1 94 ? 5.989 1.795 7.688 1.00 88.56 94 VAL A N 1
ATOM 748 C CA . VAL A 1 94 ? 6.884 2.957 7.791 1.00 88.56 94 VAL A CA 1
ATOM 749 C C . VAL A 1 94 ? 8.317 2.556 7.442 1.00 88.56 94 VAL A C 1
ATOM 751 O O . VAL A 1 94 ? 8.940 3.196 6.599 1.00 88.56 94 VAL A O 1
ATOM 754 N N . GLY A 1 95 ? 8.816 1.456 8.013 1.00 89.62 95 GLY A N 1
ATOM 755 C CA . GLY A 1 95 ? 10.179 0.972 7.779 1.00 89.62 95 GLY A CA 1
ATOM 756 C C . GLY A 1 95 ? 10.466 0.479 6.355 1.00 89.62 95 GLY A C 1
ATOM 757 O O . GLY A 1 95 ? 11.621 0.214 6.024 1.00 89.62 95 GLY A O 1
ATOM 758 N N . ILE A 1 96 ? 9.449 0.336 5.501 1.00 92.38 96 ILE A N 1
ATOM 759 C CA . ILE A 1 96 ? 9.628 -0.051 4.095 1.00 92.38 96 ILE A CA 1
ATOM 760 C C . ILE A 1 96 ? 9.325 1.078 3.105 1.00 92.38 96 ILE A C 1
ATOM 762 O O . ILE A 1 96 ? 9.594 0.878 1.923 1.00 92.38 96 ILE A O 1
ATOM 766 N N . VAL A 1 97 ? 8.822 2.243 3.537 1.00 92.94 97 VAL A N 1
ATOM 767 C CA . VAL A 1 97 ? 8.540 3.382 2.635 1.00 92.94 97 VAL A CA 1
ATOM 768 C C . VAL A 1 97 ? 9.778 3.756 1.817 1.00 92.94 97 VAL A C 1
ATOM 770 O O . VAL A 1 97 ? 9.698 3.852 0.599 1.00 92.94 97 VAL A O 1
ATOM 773 N N . GLU A 1 98 ? 10.949 3.840 2.449 1.00 92.38 98 GLU A N 1
ATOM 774 C CA . GLU A 1 98 ? 12.205 4.157 1.751 1.00 92.38 98 GLU A CA 1
ATOM 775 C C . GLU A 1 98 ? 12.557 3.123 0.667 1.00 92.38 98 GLU A C 1
ATOM 777 O O . GLU A 1 98 ? 13.090 3.456 -0.397 1.00 92.38 98 GLU A O 1
ATOM 782 N N . LYS A 1 99 ? 12.230 1.847 0.911 1.00 94.19 99 LYS A N 1
ATOM 783 C CA . LYS A 1 99 ? 12.423 0.776 -0.076 1.00 94.19 99 LYS A CA 1
ATOM 784 C C . LYS A 1 99 ? 11.450 0.927 -1.240 1.00 94.19 99 LYS A C 1
ATOM 786 O O . LYS A 1 99 ? 11.866 0.727 -2.380 1.00 94.19 99 LYS A O 1
ATOM 791 N N . VAL A 1 100 ? 10.196 1.291 -0.959 1.00 95.38 100 VAL A N 1
ATOM 792 C CA . VAL A 1 100 ? 9.185 1.601 -1.981 1.00 95.38 100 VAL A CA 1
ATOM 793 C C . VAL A 1 100 ? 9.681 2.743 -2.861 1.00 95.38 100 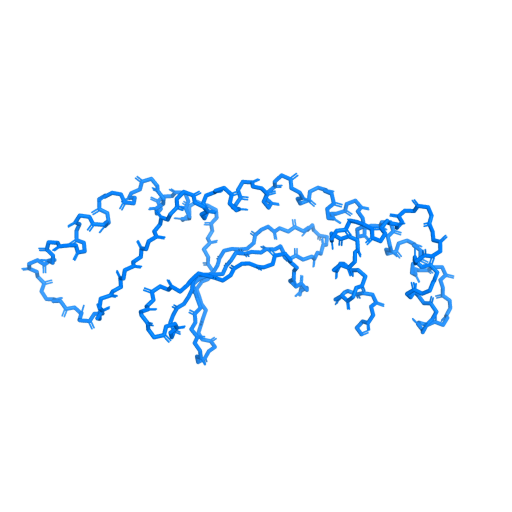VAL A C 1
ATOM 795 O O . VAL A 1 100 ? 9.739 2.565 -4.072 1.00 95.38 100 VAL A O 1
ATOM 798 N N . ASP A 1 101 ? 10.129 3.855 -2.277 1.00 94.88 101 ASP A N 1
ATOM 799 C CA . ASP A 1 101 ? 10.630 5.013 -3.029 1.00 94.88 101 ASP A CA 1
ATOM 800 C C . ASP A 1 101 ? 11.846 4.662 -3.892 1.00 94.88 101 ASP A C 1
ATOM 802 O O . ASP A 1 101 ? 11.923 5.030 -5.069 1.00 94.88 101 ASP A O 1
ATOM 806 N N . THR A 1 102 ? 12.779 3.882 -3.339 1.00 95.19 102 THR A N 1
ATOM 807 C CA . THR A 1 102 ? 13.969 3.422 -4.067 1.00 95.19 102 THR A CA 1
ATOM 808 C C . THR A 1 102 ? 13.588 2.548 -5.264 1.00 95.19 102 THR A C 1
ATOM 810 O O . THR A 1 102 ? 14.094 2.752 -6.371 1.00 95.19 102 THR A O 1
ATOM 813 N N . LYS A 1 103 ? 12.696 1.570 -5.065 1.00 96.00 103 LYS A N 1
ATOM 814 C CA . LYS A 1 103 ? 12.237 0.660 -6.126 1.00 96.00 103 LYS A CA 1
ATOM 815 C C . LYS A 1 103 ? 11.405 1.395 -7.172 1.00 96.00 103 LYS A C 1
ATOM 817 O O . LYS A 1 103 ? 11.674 1.246 -8.360 1.00 96.00 103 LYS A O 1
ATOM 822 N N . PHE A 1 104 ? 10.475 2.244 -6.743 1.00 95.69 104 PHE A N 1
ATOM 823 C CA . PHE A 1 104 ? 9.646 3.067 -7.621 1.00 95.69 104 PHE A CA 1
ATOM 824 C C . PHE A 1 104 ? 10.495 3.976 -8.509 1.00 95.69 104 PHE A C 1
ATOM 826 O O . PHE A 1 104 ? 10.268 4.028 -9.715 1.00 95.69 104 PHE A O 1
ATOM 833 N N . THR A 1 105 ? 11.521 4.621 -7.950 1.00 95.88 105 THR A N 1
ATOM 834 C CA . THR A 1 105 ? 12.453 5.458 -8.721 1.00 95.88 105 THR A CA 1
ATOM 835 C C . THR A 1 105 ? 13.193 4.639 -9.778 1.00 95.88 105 THR A C 1
ATOM 837 O O . THR A 1 105 ? 13.250 5.034 -10.940 1.00 95.88 105 THR A O 1
ATOM 840 N N . ARG A 1 106 ? 13.725 3.465 -9.413 1.00 96.38 106 ARG A N 1
ATOM 841 C CA . ARG A 1 106 ? 14.441 2.585 -10.354 1.00 96.38 106 ARG A CA 1
ATOM 842 C C . ARG A 1 106 ? 13.537 2.089 -11.479 1.00 96.38 106 ARG A C 1
ATOM 844 O O . ARG A 1 106 ? 13.921 2.171 -12.642 1.00 96.38 106 ARG A O 1
ATOM 851 N N . PHE A 1 107 ? 12.337 1.618 -11.148 1.00 96.50 107 PHE A N 1
ATOM 852 C CA . PHE A 1 107 ? 11.373 1.146 -12.142 1.00 96.50 107 PHE A CA 1
ATOM 853 C C . PHE A 1 107 ? 10.890 2.287 -13.042 1.00 96.50 107 PHE A C 1
ATOM 855 O O . PHE A 1 107 ? 10.798 2.100 -14.251 1.00 96.50 107 PHE A O 1
ATOM 862 N N . SER A 1 108 ? 10.693 3.490 -12.494 1.00 95.62 108 SER A N 1
ATOM 863 C CA . SER A 1 108 ? 10.361 4.684 -13.284 1.00 95.62 108 SER A CA 1
ATOM 864 C C . SER A 1 108 ? 11.483 5.062 -14.254 1.00 95.62 108 SER A C 1
ATOM 866 O O . SER A 1 108 ? 11.209 5.385 -15.407 1.00 95.62 108 SER A O 1
ATOM 868 N N . ASN A 1 109 ? 12.746 4.967 -13.825 1.00 96.31 109 ASN A N 1
ATOM 869 C CA . ASN A 1 109 ? 13.903 5.217 -14.688 1.00 96.31 109 ASN A CA 1
ATOM 870 C C . ASN A 1 109 ? 14.036 4.177 -15.806 1.00 96.31 109 ASN A C 1
ATOM 872 O O . ASN A 1 109 ? 14.432 4.530 -16.908 1.00 96.31 109 ASN A O 1
ATOM 876 N N . ILE A 1 110 ? 13.7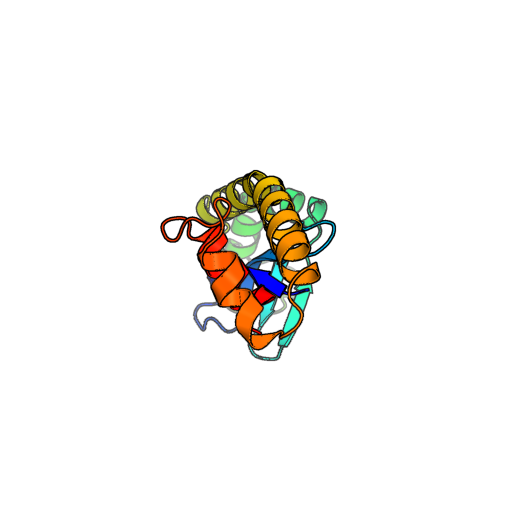03 2.906 -15.554 1.00 96.31 110 ILE A N 1
ATOM 877 C CA . ILE A 1 110 ? 13.635 1.900 -16.624 1.00 96.31 110 ILE A CA 1
ATOM 878 C C . ILE A 1 110 ? 12.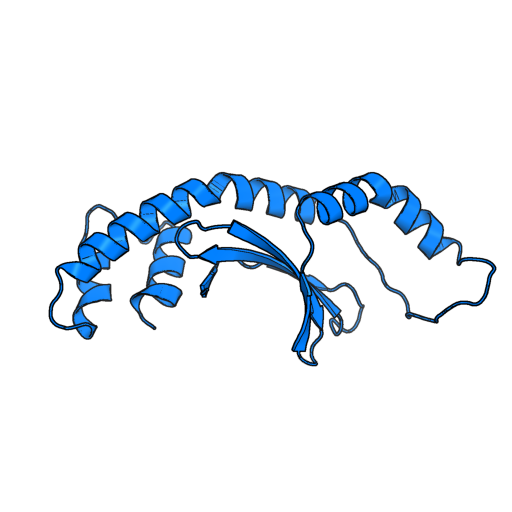500 2.258 -17.579 1.00 96.31 110 ILE A C 1
ATOM 880 O O . ILE A 1 110 ? 12.718 2.382 -18.782 1.00 96.31 110 ILE A O 1
ATOM 884 N N . SER A 1 111 ? 11.301 2.465 -17.035 1.00 94.75 111 SER A N 1
ATOM 885 C CA . SER A 1 111 ? 10.093 2.762 -17.799 1.00 94.75 111 SER A CA 1
ATOM 886 C C . SER A 1 111 ? 10.265 3.964 -18.728 1.00 94.75 111 SER A C 1
ATOM 888 O O . SER A 1 111 ? 9.719 3.940 -19.824 1.00 94.75 111 SER A O 1
ATOM 890 N N . SER A 1 112 ? 11.032 4.985 -18.333 1.00 95.69 112 SER A N 1
ATOM 891 C CA . SER A 1 112 ? 11.272 6.178 -19.156 1.00 95.69 112 SER A CA 1
ATOM 892 C C . SER A 1 112 ? 12.182 5.939 -20.367 1.00 95.69 112 SER A C 1
ATOM 894 O O . SER A 1 112 ? 12.203 6.764 -21.278 1.00 95.69 112 SER A O 1
ATOM 896 N N . THR A 1 113 ? 12.913 4.821 -20.404 1.00 95.50 113 THR A N 1
ATOM 897 C CA . THR A 1 113 ? 13.747 4.422 -21.553 1.00 95.50 113 THR A CA 1
ATOM 898 C C . THR A 1 113 ? 13.003 3.540 -22.557 1.00 95.50 113 THR A C 1
ATOM 900 O O . THR A 1 113 ? 13.467 3.363 -23.684 1.00 95.50 113 THR A O 1
ATOM 903 N N . VAL A 1 114 ? 11.846 2.992 -22.175 1.00 95.69 114 VAL A N 1
ATOM 904 C CA . VAL A 1 114 ? 11.044 2.096 -23.014 1.00 95.69 114 VAL A CA 1
ATOM 905 C C . VAL A 1 114 ? 10.105 2.912 -23.903 1.00 95.69 114 VAL A C 1
ATOM 907 O O . VAL A 1 114 ? 9.381 3.781 -23.428 1.00 95.69 114 VAL A O 1
ATOM 910 N N . THR A 1 115 ? 10.106 2.631 -25.209 1.00 94.31 115 THR A N 1
ATOM 911 C CA . THR A 1 115 ? 9.252 3.345 -26.177 1.00 94.31 115 THR A CA 1
ATOM 912 C C . THR A 1 115 ? 7.824 2.793 -26.233 1.00 94.31 115 THR A C 1
ATOM 914 O O . THR A 1 115 ? 6.878 3.576 -26.275 1.00 94.31 115 THR A O 1
ATOM 917 N N . ASP A 1 116 ? 7.648 1.466 -26.228 1.00 94.00 116 ASP A N 1
ATOM 918 C CA . ASP A 1 116 ? 6.322 0.837 -26.178 1.00 94.00 116 ASP A CA 1
ATOM 919 C C . ASP A 1 116 ? 5.944 0.522 -24.727 1.00 94.00 116 ASP A C 1
ATOM 921 O O . ASP A 1 116 ? 6.574 -0.300 -24.061 1.0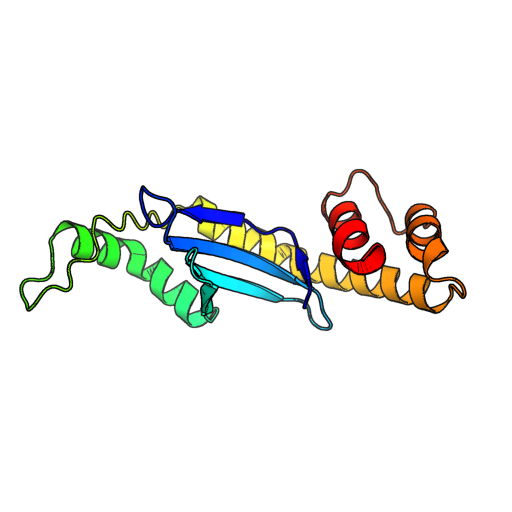0 94.00 116 ASP A O 1
ATOM 925 N N . ALA A 1 117 ? 4.881 1.157 -24.235 1.00 92.06 117 ALA A N 1
ATOM 926 C CA . ALA A 1 117 ? 4.413 0.963 -22.869 1.00 92.06 117 ALA A CA 1
ATOM 927 C C . ALA A 1 117 ? 4.084 -0.506 -22.537 1.00 92.06 117 ALA A C 1
ATOM 929 O O . ALA A 1 117 ? 4.209 -0.919 -21.386 1.00 92.06 117 ALA A O 1
ATOM 930 N N . LYS A 1 118 ? 3.718 -1.320 -23.536 1.00 94.25 118 LYS A N 1
ATOM 931 C CA . LYS A 1 118 ? 3.423 -2.749 -23.347 1.00 94.25 118 LYS A CA 1
ATOM 932 C C . LYS A 1 118 ? 4.652 -3.570 -22.966 1.00 94.25 118 LYS A C 1
ATOM 934 O O . LYS A 1 118 ? 4.503 -4.629 -22.360 1.00 94.25 118 LYS A O 1
ATOM 939 N N . ASP A 1 119 ? 5.846 -3.081 -23.293 1.00 96.00 119 ASP A N 1
ATOM 940 C CA . ASP A 1 119 ? 7.101 -3.755 -22.978 1.00 96.00 119 ASP A CA 1
ATOM 941 C C . ASP A 1 119 ? 7.631 -3.391 -21.587 1.00 96.00 119 ASP A C 1
ATOM 943 O O . ASP A 1 119 ? 8.478 -4.112 -21.059 1.00 96.00 119 ASP A O 1
ATOM 947 N N . ILE A 1 120 ? 7.112 -2.331 -20.949 1.00 96.19 120 ILE A N 1
ATOM 948 C CA . ILE A 1 120 ? 7.571 -1.864 -19.629 1.00 96.19 120 ILE A CA 1
ATOM 949 C C . ILE A 1 120 ? 7.614 -3.005 -18.599 1.00 96.19 120 ILE A C 1
ATOM 951 O O . ILE A 1 120 ? 8.674 -3.190 -17.989 1.00 96.19 120 ILE A O 1
ATOM 955 N N . PRO A 1 121 ? 6.552 -3.821 -18.412 1.00 96.25 121 PRO A N 1
ATOM 956 C CA . PRO A 1 121 ? 6.592 -4.888 -17.419 1.00 96.25 121 PRO A CA 1
ATOM 957 C C . PRO A 1 121 ? 7.676 -5.927 -17.703 1.00 96.25 121 PRO A C 1
ATOM 959 O O . PRO A 1 121 ? 8.344 -6.400 -16.786 1.00 96.25 121 PRO A O 1
ATOM 962 N N . ASN A 1 122 ? 7.882 -6.256 -18.980 1.00 96.06 122 ASN A N 1
ATOM 963 C CA . ASN A 1 122 ? 8.869 -7.244 -19.403 1.00 96.06 122 ASN A CA 1
ATOM 964 C C . ASN A 1 122 ? 10.294 -6.737 -19.164 1.00 96.06 122 ASN A C 1
ATOM 966 O O . ASN A 1 122 ? 11.133 -7.479 -18.654 1.00 96.06 122 ASN A O 1
ATOM 970 N N . VAL A 1 123 ? 10.560 -5.466 -19.481 1.00 97.12 123 VAL A N 1
ATOM 971 C CA . VAL A 1 123 ? 11.876 -4.849 -19.276 1.00 97.12 123 VAL A CA 1
ATOM 972 C C . VAL A 1 123 ? 12.186 -4.707 -17.783 1.00 97.12 123 VAL A C 1
ATOM 974 O O . VAL A 1 123 ? 13.302 -5.009 -17.366 1.00 97.12 123 VAL A O 1
ATOM 977 N N . ILE A 1 124 ? 11.204 -4.332 -16.954 1.00 97.56 124 ILE A N 1
ATOM 978 C CA . ILE A 1 124 ? 11.378 -4.294 -15.493 1.00 97.56 124 ILE A CA 1
ATOM 979 C C . ILE A 1 124 ? 11.674 -5.698 -14.951 1.00 97.56 124 ILE A C 1
ATOM 981 O O . ILE A 1 124 ? 12.648 -5.861 -14.215 1.00 97.56 124 ILE A O 1
ATOM 985 N N . CYS A 1 125 ? 10.904 -6.715 -15.353 1.00 96.31 125 CYS A N 1
ATOM 986 C CA . CYS A 1 125 ? 11.117 -8.110 -14.949 1.00 96.31 125 CYS A CA 1
ATOM 987 C C . CYS A 1 125 ? 12.496 -8.662 -15.332 1.00 96.31 125 CYS A C 1
ATOM 989 O O . CYS A 1 125 ? 13.013 -9.539 -14.642 1.00 96.31 125 CYS A O 1
ATOM 991 N N . ALA A 1 126 ? 13.070 -8.187 -16.440 1.00 96.81 126 ALA A N 1
ATOM 992 C CA . ALA A 1 126 ? 14.392 -8.592 -16.909 1.00 96.81 126 ALA A CA 1
ATOM 993 C C . ALA A 1 126 ? 15.547 -7.830 -16.231 1.00 96.81 126 ALA A C 1
ATOM 995 O O . ALA A 1 126 ? 16.705 -8.212 -16.402 1.00 96.81 126 ALA A O 1
ATOM 996 N N . SER A 1 127 ? 15.258 -6.757 -15.487 1.00 96.81 127 SER A N 1
ATOM 997 C CA . SER A 1 127 ? 16.279 -5.950 -14.812 1.00 96.81 127 SER A CA 1
ATOM 998 C C . SER A 1 127 ? 16.853 -6.635 -13.569 1.00 96.81 127 SER A C 1
ATOM 1000 O O . SER A 1 127 ? 16.185 -7.420 -12.899 1.00 96.81 127 SER A O 1
ATOM 1002 N N . ASP A 1 128 ? 18.079 -6.264 -13.200 1.00 96.50 128 ASP A N 1
ATOM 1003 C CA . ASP A 1 128 ? 18.724 -6.667 -11.943 1.00 96.50 128 ASP A CA 1
ATOM 1004 C C . ASP A 1 128 ? 18.056 -6.050 -10.699 1.00 96.50 128 ASP A C 1
ATOM 1006 O O . ASP A 1 128 ? 18.280 -6.490 -9.569 1.00 96.50 128 ASP A O 1
ATOM 1010 N N . TYR A 1 129 ? 17.213 -5.033 -10.893 1.00 95.94 129 TYR A N 1
ATOM 1011 C CA . TYR A 1 129 ? 16.471 -4.385 -9.822 1.00 95.94 129 TYR A CA 1
ATOM 1012 C C . TYR A 1 129 ? 15.192 -5.115 -9.424 1.00 95.94 129 TYR A C 1
ATOM 1014 O O . TYR A 1 129 ? 14.645 -4.758 -8.380 1.00 95.94 129 TYR A O 1
ATOM 1022 N N . PHE A 1 130 ? 14.707 -6.082 -10.204 1.00 97.56 130 PHE A N 1
ATOM 1023 C CA . PHE A 1 130 ? 13.479 -6.818 -9.914 1.00 97.56 130 PHE A CA 1
ATOM 1024 C C . PHE A 1 130 ? 13.779 -8.205 -9.332 1.00 97.56 130 PHE A C 1
ATOM 1026 O O . PHE A 1 130 ? 14.482 -9.014 -9.931 1.00 97.56 130 PHE A O 1
ATOM 1033 N N . ASP A 1 131 ? 13.198 -8.507 -8.173 1.00 97.25 131 ASP A N 1
ATOM 1034 C CA . ASP A 1 131 ? 13.207 -9.835 -7.566 1.00 97.25 131 ASP A CA 1
ATOM 1035 C C . ASP A 1 131 ? 11.772 -10.339 -7.394 1.00 97.25 131 ASP A C 1
ATOM 1037 O O . ASP A 1 131 ? 11.026 -9.882 -6.529 1.00 97.25 131 ASP A O 1
ATOM 1041 N N . LYS A 1 132 ? 11.408 -11.357 -8.178 1.00 95.56 132 LYS A N 1
ATOM 1042 C CA . LYS A 1 132 ? 10.090 -12.012 -8.132 1.00 95.56 132 LYS A CA 1
ATOM 1043 C C . LYS A 1 132 ? 9.731 -12.619 -6.770 1.00 95.56 132 LYS A C 1
ATOM 1045 O O . LYS A 1 132 ? 8.569 -12.939 -6.529 1.00 95.56 132 LYS A O 1
ATOM 1050 N N . ASN A 1 133 ? 10.717 -12.843 -5.900 1.00 96.56 133 ASN A N 1
ATOM 1051 C CA . ASN A 1 133 ? 10.491 -13.361 -4.553 1.00 96.56 133 ASN A CA 1
ATOM 1052 C C . ASN A 1 133 ? 10.209 -12.238 -3.541 1.00 96.56 133 ASN A C 1
ATOM 1054 O O . ASN A 1 133 ? 9.808 -12.521 -2.412 1.00 96.56 133 ASN A O 1
ATOM 1058 N N . GLN A 1 134 ? 10.393 -10.969 -3.925 1.00 94.62 134 GLN A N 1
ATOM 1059 C CA . GLN A 1 134 ? 10.018 -9.816 -3.114 1.00 94.62 134 GLN A CA 1
ATOM 1060 C C . GLN A 1 134 ? 8.586 -9.403 -3.441 1.00 94.62 134 GLN A C 1
ATOM 1062 O O . GLN A 1 134 ? 8.292 -8.917 -4.530 1.00 94.62 134 GLN A O 1
ATOM 1067 N N . LEU A 1 135 ? 7.696 -9.521 -2.453 1.00 92.88 135 LEU A N 1
ATOM 1068 C CA . LEU A 1 135 ? 6.306 -9.077 -2.589 1.00 92.88 135 LEU A CA 1
ATOM 1069 C C . LEU A 1 135 ? 6.209 -7.608 -3.027 1.00 92.88 135 LEU A C 1
ATOM 1071 O O . LEU A 1 135 ? 5.372 -7.283 -3.861 1.00 92.88 135 LEU A O 1
ATOM 1075 N N . LEU A 1 136 ? 7.088 -6.749 -2.495 1.00 94.69 136 LEU A N 1
ATOM 1076 C CA . LEU A 1 136 ? 7.154 -5.334 -2.856 1.00 94.69 136 LEU A CA 1
ATOM 1077 C C . LEU A 1 136 ? 7.345 -5.143 -4.364 1.00 94.69 136 LEU A C 1
ATOM 1079 O O . LEU A 1 136 ? 6.611 -4.372 -4.972 1.00 94.69 136 LEU A O 1
ATOM 1083 N N . ASP A 1 137 ? 8.305 -5.846 -4.961 1.00 96.81 137 ASP A N 1
ATOM 1084 C CA . ASP A 1 137 ? 8.622 -5.708 -6.381 1.00 96.81 137 ASP A CA 1
ATOM 1085 C C . ASP A 1 137 ? 7.447 -6.177 -7.244 1.00 96.81 137 ASP A C 1
ATOM 1087 O O . ASP A 1 137 ? 7.046 -5.481 -8.176 1.00 96.81 137 ASP A O 1
ATOM 1091 N N . CYS A 1 138 ? 6.858 -7.323 -6.895 1.00 95.62 138 CYS A N 1
ATOM 1092 C CA . CYS A 1 138 ? 5.705 -7.889 -7.590 1.00 95.62 138 CYS A CA 1
ATOM 1093 C C . CYS A 1 138 ? 4.475 -6.976 -7.525 1.00 95.62 138 CYS A C 1
ATOM 1095 O O . CYS A 1 138 ? 3.818 -6.759 -8.540 1.00 95.62 138 CYS A O 1
ATOM 1097 N N . GLU A 1 139 ? 4.152 -6.440 -6.347 1.00 95.06 139 GLU A N 1
ATOM 1098 C CA . GLU A 1 139 ? 2.986 -5.573 -6.169 1.00 95.06 139 GLU A CA 1
ATOM 1099 C C . GLU A 1 139 ? 3.200 -4.208 -6.831 1.00 95.06 139 GLU A C 1
ATOM 1101 O O . GLU A 1 139 ? 2.305 -3.691 -7.495 1.00 95.06 139 GLU A O 1
ATOM 1106 N N . LEU A 1 140 ? 4.409 -3.651 -6.731 1.00 95.00 140 LEU A N 1
ATOM 1107 C CA . LEU A 1 140 ? 4.751 -2.402 -7.397 1.00 95.00 140 LEU A CA 1
ATOM 1108 C C . LEU A 1 140 ? 4.654 -2.545 -8.920 1.00 95.00 140 LEU A C 1
ATOM 1110 O O . LEU A 1 140 ? 4.028 -1.713 -9.570 1.00 95.00 140 LEU A O 1
ATOM 1114 N N . LEU A 1 141 ? 5.203 -3.621 -9.487 1.00 95.81 141 LEU A N 1
ATOM 1115 C CA . LEU A 1 141 ? 5.070 -3.926 -10.908 1.00 95.81 141 LEU A CA 1
ATOM 1116 C C . LEU A 1 141 ? 3.594 -4.051 -11.312 1.00 95.81 141 LEU A C 1
ATOM 1118 O O . LEU A 1 141 ? 3.143 -3.348 -12.212 1.00 95.81 141 LEU A O 1
ATOM 1122 N N . ALA A 1 142 ? 2.835 -4.900 -10.614 1.00 94.44 142 ALA A N 1
ATOM 1123 C CA . ALA A 1 142 ? 1.459 -5.227 -10.973 1.00 94.44 142 ALA A CA 1
ATOM 1124 C C . ALA A 1 142 ? 0.503 -4.031 -10.891 1.00 94.44 142 ALA A C 1
ATOM 1126 O O . ALA A 1 142 ? -0.378 -3.903 -11.736 1.00 94.44 142 ALA A O 1
ATOM 1127 N N . VAL A 1 143 ? 0.645 -3.176 -9.875 1.00 92.56 143 VAL A N 1
ATOM 1128 C CA . VAL A 1 143 ? -0.337 -2.114 -9.610 1.00 92.56 143 VAL A CA 1
ATOM 1129 C C . VAL A 1 143 ? 0.094 -0.765 -10.200 1.00 92.56 143 VAL A C 1
ATOM 1131 O O . VAL A 1 143 ? -0.760 0.069 -10.487 1.00 92.56 143 VAL A O 1
ATOM 1134 N N . VAL A 1 144 ? 1.395 -0.528 -10.399 1.00 93.12 144 VAL A N 1
ATOM 1135 C CA . VAL A 1 144 ? 1.898 0.763 -10.907 1.00 93.12 144 VAL A CA 1
ATOM 1136 C C . VAL A 1 144 ? 2.319 0.698 -12.371 1.00 93.12 144 VAL A C 1
ATOM 1138 O O . VAL A 1 144 ? 2.055 1.643 -13.106 1.00 93.12 144 VAL A O 1
ATOM 1141 N N . PHE A 1 145 ? 2.967 -0.386 -12.803 1.00 93.31 145 PHE A N 1
ATOM 1142 C CA . PHE A 1 145 ? 3.621 -0.455 -14.118 1.00 93.31 145 PHE A CA 1
ATOM 1143 C C . PHE A 1 145 ? 2.928 -1.394 -15.119 1.00 93.31 145 PHE A C 1
ATOM 1145 O O . PHE A 1 145 ? 3.269 -1.370 -16.297 1.00 93.31 145 PHE A O 1
ATOM 1152 N N . CYS A 1 146 ? 1.951 -2.189 -14.674 1.00 89.25 146 CYS A N 1
ATOM 1153 C CA . CYS A 1 146 ? 1.078 -3.001 -15.532 1.00 89.25 146 CYS A CA 1
ATOM 1154 C C . CYS A 1 146 ? -0.332 -2.403 -15.720 1.00 89.25 146 CYS A C 1
ATOM 1156 O O . CYS A 1 146 ? -1.182 -3.070 -16.313 1.00 89.25 146 CYS A O 1
ATOM 1158 N N . ALA A 1 147 ? -0.593 -1.218 -15.154 1.00 66.19 147 ALA A N 1
ATOM 1159 C CA . ALA A 1 147 ? -1.906 -0.569 -15.134 1.00 66.19 147 ALA A CA 1
ATOM 1160 C C . ALA A 1 147 ? -2.277 0.105 -16.463 1.00 66.19 147 ALA A C 1
ATOM 1162 O O . ALA A 1 147 ? -1.367 0.639 -17.137 1.00 66.19 147 ALA A O 1
#